Protein AF-X1VTM5-F1 (afdb_monomer_lite)

pLDDT: mean 83.24, std 14.05, range [36.09, 96.69]

Secondary structure (DSSP, 8-state):
--------HHHHHHHHHHHHHHHHHHHHHHHT--HHHHHHHHHHHHHHHHHHHTSS-HHHHHHHHHHTS----

Radius of gyration: 16.11 Å; chains: 1; bounding box: 42×19×51 Å

InterPro domains:
  IPR025867 MnmE, helical domain [PF12631] (3-70)
  IPR027368 tRNA modification GTPase MnmE domain 2 [G3DSA:1.20.120.430] (1-73)

Sequence (73 aa):
KGNEIILHLRQKLLLEDIQAALLEALRALKEGFPEEIIVEEIRKIKPLIGQMTGEIGADEILDNIFSRFCIGK

Foldseek 3Di:
DPDDPPDDPLLVVLVVLLVVLVVVLVVCVVVVHDPVVSVVSVVSNVVSVCVNVVVCPPVNVVCVVCVPDPPPD

Structure (mmCIF, N/CA/C/O backbone):
data_AF-X1VTM5-F1
#
_entry.id   AF-X1VTM5-F1
#
loop_
_atom_site.group_PDB
_atom_site.id
_atom_site.type_symbol
_atom_site.label_atom_id
_atom_site.label_alt_id
_atom_site.label_comp_id
_atom_site.label_asym_id
_atom_site.label_entity_id
_atom_site.label_seq_id
_atom_site.pdbx_PDB_ins_code
_atom_site.Cartn_x
_atom_site.Cartn_y
_atom_site.Cartn_z
_atom_site.occupancy
_atom_site.B_iso_or_equiv
_atom_site.auth_seq_id
_atom_site.auth_comp_id
_atom_site.auth_asym_id
_atom_site.auth_atom_id
_atom_site.pdbx_PDB_model_num
ATOM 1 N N . LYS A 1 1 ? 26.942 -11.395 2.331 1.00 36.09 1 LYS A N 1
ATOM 2 C CA . LYS A 1 1 ? 26.435 -10.858 1.047 1.00 36.09 1 LYS A CA 1
ATOM 3 C C . LYS A 1 1 ? 25.321 -9.876 1.385 1.00 36.09 1 LYS A C 1
ATOM 5 O O . LYS A 1 1 ? 24.222 -10.322 1.668 1.00 36.09 1 LYS A O 1
ATOM 10 N N . GLY A 1 2 ? 25.648 -8.592 1.533 1.00 42.31 2 GLY A N 1
ATOM 11 C CA . GLY A 1 2 ? 24.651 -7.548 1.779 1.00 42.31 2 GLY A CA 1
ATOM 12 C C . GLY A 1 2 ? 24.003 -7.186 0.451 1.00 42.31 2 GLY A C 1
ATOM 13 O O . GLY A 1 2 ? 24.727 -6.928 -0.505 1.00 42.31 2 GLY A O 1
ATOM 14 N N . ASN A 1 3 ? 22.677 -7.278 0.389 1.00 42.41 3 ASN A N 1
ATOM 15 C CA . ASN A 1 3 ? 21.878 -7.005 -0.800 1.00 42.41 3 ASN A CA 1
ATOM 16 C C . ASN A 1 3 ? 22.210 -5.625 -1.373 1.00 42.41 3 ASN A C 1
ATOM 18 O O . ASN A 1 3 ? 22.034 -4.611 -0.698 1.00 42.41 3 ASN A O 1
ATOM 22 N N . GLU A 1 4 ? 22.642 -5.595 -2.630 1.00 48.38 4 GLU A N 1
ATOM 23 C CA . GLU A 1 4 ? 22.643 -4.377 -3.426 1.00 48.38 4 GLU A CA 1
ATOM 24 C C . GLU A 1 4 ? 21.186 -3.998 -3.687 1.00 48.38 4 GLU A C 1
ATOM 26 O O . GLU A 1 4 ? 20.488 -4.609 -4.495 1.00 48.38 4 GLU A O 1
ATOM 31 N N . ILE A 1 5 ? 20.702 -3.005 -2.949 1.00 61.50 5 ILE A N 1
ATOM 32 C CA . ILE A 1 5 ? 19.438 -2.349 -3.253 1.00 61.50 5 ILE A CA 1
ATOM 33 C C . ILE A 1 5 ? 19.713 -1.430 -4.450 1.00 61.50 5 ILE A C 1
ATOM 35 O O . ILE A 1 5 ? 20.043 -0.256 -4.291 1.00 61.50 5 ILE A O 1
ATOM 39 N N . ILE A 1 6 ? 19.632 -1.975 -5.665 1.00 56.53 6 ILE A N 1
ATOM 40 C CA . ILE A 1 6 ? 19.573 -1.162 -6.882 1.00 56.53 6 ILE A CA 1
ATOM 41 C C . ILE A 1 6 ? 18.121 -0.705 -7.018 1.00 56.53 6 ILE A C 1
ATOM 43 O O . ILE A 1 6 ? 17.294 -1.419 -7.574 1.00 56.53 6 ILE A O 1
ATOM 47 N N . LEU A 1 7 ? 17.794 0.462 -6.454 1.00 62.06 7 LEU A N 1
ATOM 48 C CA . LEU A 1 7 ? 16.486 1.089 -6.649 1.00 62.06 7 LEU A CA 1
ATOM 49 C C . LEU A 1 7 ? 16.514 1.918 -7.929 1.00 62.06 7 LEU A C 1
ATOM 51 O O . LEU A 1 7 ? 17.034 3.034 -7.960 1.00 62.06 7 LEU A O 1
ATOM 55 N N . HIS A 1 8 ? 15.921 1.384 -8.992 1.00 81.62 8 HIS A N 1
ATOM 56 C CA . HIS A 1 8 ? 15.566 2.202 -10.148 1.00 81.62 8 HIS A CA 1
ATOM 57 C C . HIS A 1 8 ? 14.490 3.222 -9.748 1.00 81.62 8 HIS A C 1
ATOM 59 O O . HIS A 1 8 ? 13.667 2.953 -8.871 1.00 81.62 8 HIS A O 1
ATOM 65 N N . LEU A 1 9 ? 14.437 4.372 -10.434 1.00 85.19 9 LEU A N 1
ATOM 66 C CA . LEU A 1 9 ? 13.437 5.420 -10.179 1.00 85.19 9 LEU A CA 1
ATOM 67 C C . LEU A 1 9 ? 12.005 4.859 -10.114 1.00 85.19 9 LEU A C 1
ATOM 69 O O . LEU A 1 9 ? 11.249 5.227 -9.224 1.00 85.19 9 LEU A O 1
ATOM 73 N N . ARG A 1 10 ? 11.665 3.897 -10.986 1.00 83.94 10 ARG A N 1
ATOM 74 C CA . ARG A 1 10 ? 10.368 3.198 -10.971 1.00 83.94 10 ARG A CA 1
ATOM 75 C C . ARG A 1 10 ? 10.065 2.530 -9.627 1.00 83.94 10 ARG A C 1
ATOM 77 O O . ARG A 1 10 ? 8.968 2.678 -9.111 1.00 83.94 10 ARG A O 1
ATOM 84 N N . GLN A 1 11 ? 11.023 1.798 -9.060 1.00 84.88 11 GLN A N 1
ATOM 85 C CA . GLN A 1 11 ? 10.831 1.102 -7.782 1.00 84.88 11 GLN A CA 1
ATOM 86 C C . GLN A 1 11 ? 10.719 2.089 -6.623 1.00 84.88 11 GLN A C 1
ATOM 88 O O . GLN A 1 11 ? 9.921 1.871 -5.718 1.00 84.88 11 GLN A O 1
ATOM 93 N N . LYS A 1 12 ? 11.482 3.189 -6.668 1.00 88.81 12 LYS A N 1
ATOM 94 C CA . LYS A 1 12 ? 11.354 4.270 -5.688 1.00 88.81 12 LYS A CA 1
ATOM 95 C C . LYS A 1 12 ? 9.935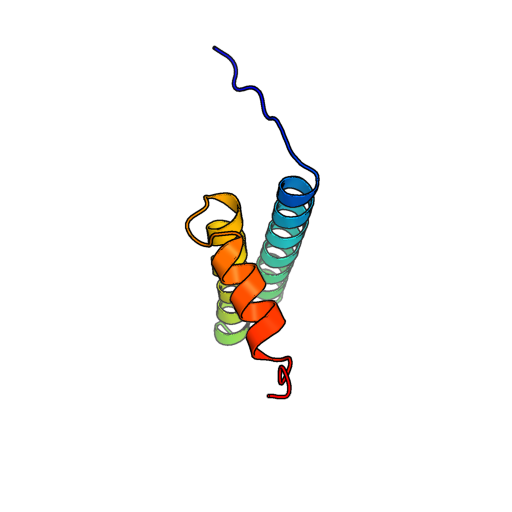 4.852 -5.694 1.00 88.81 12 LYS A C 1
ATOM 97 O O . LYS A 1 12 ? 9.328 4.926 -4.635 1.00 88.81 12 LYS A O 1
ATOM 102 N N . LEU A 1 13 ? 9.415 5.209 -6.870 1.00 90.56 13 LEU A N 1
ATOM 103 C CA . LEU A 1 13 ? 8.066 5.769 -7.007 1.00 90.56 13 LEU A CA 1
ATOM 104 C C . LEU A 1 13 ? 6.992 4.788 -6.509 1.00 90.56 13 LEU A C 1
ATOM 106 O O . LEU A 1 13 ? 6.138 5.170 -5.721 1.00 90.56 13 LEU A O 1
ATOM 110 N N . LEU A 1 14 ? 7.098 3.502 -6.868 1.00 90.25 14 LEU A N 1
ATOM 111 C CA . LEU A 1 14 ? 6.185 2.468 -6.363 1.00 90.25 14 LEU A CA 1
ATOM 112 C C . LEU A 1 14 ? 6.198 2.369 -4.830 1.00 90.25 14 LEU A C 1
ATOM 114 O O . LEU A 1 14 ? 5.148 2.212 -4.216 1.00 90.25 14 LEU A O 1
ATOM 118 N N . LEU A 1 15 ? 7.373 2.460 -4.202 1.00 90.50 15 LEU A N 1
ATOM 119 C CA . LEU A 1 15 ? 7.490 2.439 -2.742 1.00 90.50 15 LEU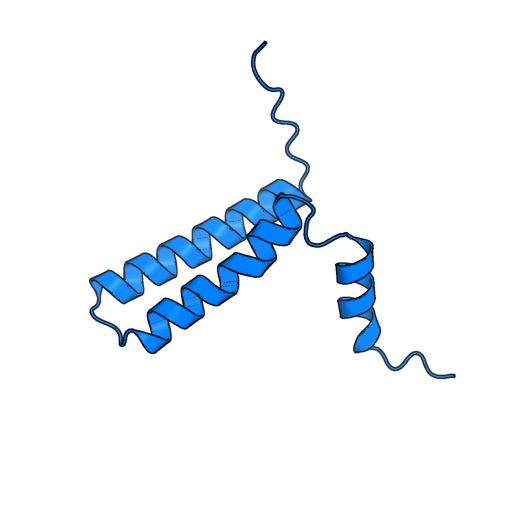 A CA 1
ATOM 120 C C . LEU A 1 15 ? 6.889 3.689 -2.087 1.00 90.50 15 LEU A C 1
ATOM 122 O O . LEU A 1 15 ? 6.266 3.563 -1.033 1.00 90.50 15 LEU A O 1
ATOM 126 N N . GLU A 1 16 ? 7.059 4.86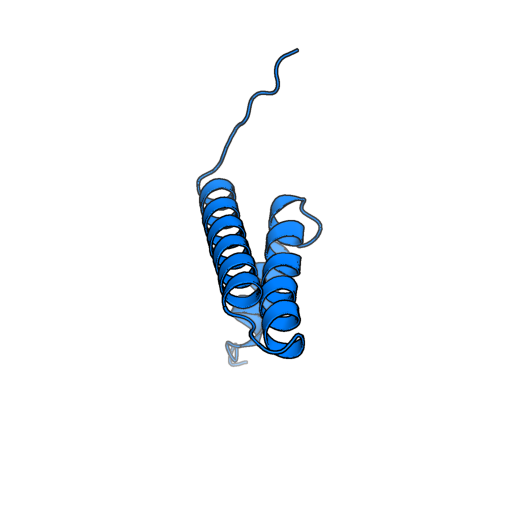6 -2.692 1.00 92.88 16 GLU A N 1
ATOM 127 C CA . GLU A 1 16 ? 6.430 6.113 -2.234 1.00 92.88 16 GLU A CA 1
ATOM 128 C C . GLU A 1 16 ? 4.895 6.005 -2.299 1.00 92.88 16 GLU A C 1
ATOM 130 O O . GLU A 1 16 ? 4.220 6.312 -1.314 1.00 92.88 16 GLU A O 1
ATOM 135 N N . ASP A 1 17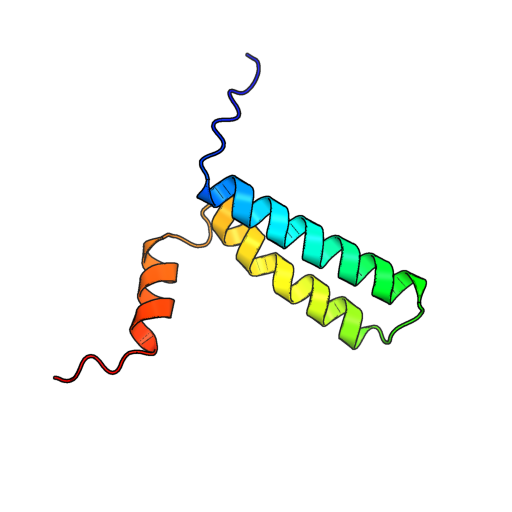 ? 4.349 5.459 -3.389 1.00 92.88 17 ASP A N 1
ATOM 136 C CA . ASP A 1 17 ? 2.907 5.240 -3.554 1.00 92.88 17 ASP A CA 1
ATOM 137 C C . ASP A 1 17 ? 2.355 4.212 -2.547 1.00 92.88 17 ASP A C 1
ATOM 139 O O . ASP A 1 17 ? 1.316 4.439 -1.919 1.00 92.88 17 ASP A O 1
ATOM 143 N N . ILE A 1 18 ? 3.067 3.096 -2.334 1.00 92.50 18 ILE A N 1
ATOM 144 C CA . ILE A 1 18 ? 2.698 2.082 -1.330 1.00 92.50 18 ILE A CA 1
ATOM 145 C C . ILE A 1 18 ? 2.686 2.699 0.070 1.00 92.50 18 ILE A C 1
ATOM 147 O O . ILE A 1 18 ? 1.750 2.477 0.841 1.00 92.50 18 ILE A O 1
ATOM 151 N N . GLN A 1 19 ? 3.719 3.474 0.410 1.00 93.81 19 GLN A N 1
ATOM 152 C CA . GLN A 1 19 ? 3.814 4.135 1.705 1.00 93.81 19 GLN A CA 1
ATOM 153 C C . GLN A 1 19 ? 2.655 5.115 1.915 1.00 93.81 19 GLN A C 1
ATOM 155 O O . GLN A 1 19 ? 2.044 5.100 2.984 1.00 93.81 19 GLN A O 1
ATOM 160 N N . ALA A 1 20 ? 2.337 5.938 0.915 1.00 93.69 20 ALA A N 1
ATOM 161 C CA . ALA A 1 20 ? 1.246 6.902 0.997 1.00 93.69 20 ALA A CA 1
ATOM 162 C C . ALA A 1 20 ? -0.107 6.213 1.244 1.00 93.69 20 ALA A C 1
ATOM 164 O O . ALA A 1 20 ? -0.830 6.594 2.165 1.00 93.69 20 ALA A O 1
ATOM 165 N N . ALA A 1 21 ? -0.416 5.151 0.494 1.00 91.88 21 ALA A N 1
ATOM 166 C CA . ALA A 1 21 ? -1.658 4.398 0.666 1.00 91.88 21 ALA A CA 1
ATOM 167 C C . ALA A 1 21 ? -1.744 3.696 2.037 1.00 91.88 21 ALA A C 1
ATOM 169 O O . ALA A 1 21 ? -2.803 3.677 2.664 1.00 91.88 21 ALA A O 1
ATOM 170 N N . LEU A 1 22 ? -0.626 3.169 2.554 1.00 93.81 22 LEU A N 1
ATOM 171 C CA . LEU A 1 22 ? -0.576 2.582 3.900 1.00 93.81 22 LEU A CA 1
ATOM 172 C C . LEU A 1 22 ? -0.814 3.621 5.000 1.00 93.81 22 LEU A C 1
ATOM 174 O O . LEU A 1 22 ? -1.504 3.333 5.980 1.00 93.81 22 LEU A O 1
ATOM 178 N N . LEU A 1 23 ? -0.243 4.819 4.857 1.00 95.06 23 LEU A N 1
ATOM 179 C CA . LEU A 1 23 ? -0.460 5.912 5.804 1.00 95.06 23 LEU A CA 1
ATOM 180 C C . LEU A 1 23 ? -1.920 6.365 5.805 1.00 95.06 23 LEU A C 1
ATOM 182 O O . LEU A 1 23 ? -2.469 6.607 6.879 1.00 95.06 23 LEU A O 1
ATOM 186 N N . GLU A 1 24 ? -2.554 6.417 4.636 1.00 93.94 24 GLU A N 1
ATOM 187 C CA . GLU A 1 24 ? -3.966 6.769 4.518 1.00 93.94 24 GLU A CA 1
ATOM 188 C C . GLU A 1 24 ? -4.876 5.699 5.134 1.00 93.94 24 GLU A C 1
ATOM 190 O O . GLU A 1 24 ? -5.751 6.025 5.935 1.00 93.94 24 GLU A O 1
ATOM 195 N N . ALA A 1 25 ? -4.609 4.414 4.879 1.00 93.31 25 ALA A N 1
ATOM 196 C CA . ALA A 1 25 ? -5.326 3.314 5.525 1.00 93.31 25 ALA A CA 1
ATOM 197 C C . ALA A 1 25 ? -5.184 3.357 7.059 1.00 93.31 25 ALA A C 1
ATOM 199 O O . ALA A 1 25 ? -6.158 3.179 7.793 1.00 93.31 25 ALA A O 1
ATOM 200 N N . LEU A 1 26 ? -3.976 3.642 7.560 1.00 95.19 26 LEU A N 1
ATOM 201 C CA . LEU A 1 26 ? -3.716 3.788 8.992 1.00 95.19 26 LEU A CA 1
ATOM 202 C C . LEU A 1 26 ? -4.437 5.005 9.587 1.00 95.19 26 LEU A C 1
ATOM 204 O O . LEU A 1 26 ? -4.916 4.937 10.721 1.00 95.19 26 LEU A O 1
ATOM 208 N N . ARG A 1 27 ? -4.502 6.116 8.847 1.00 95.81 27 ARG A N 1
ATOM 209 C CA . ARG A 1 27 ? -5.240 7.322 9.235 1.00 95.81 27 ARG A CA 1
ATOM 210 C C . ARG A 1 27 ? -6.735 7.029 9.328 1.00 95.81 27 ARG A C 1
ATOM 212 O O . ARG A 1 27 ? -7.315 7.264 10.383 1.00 95.81 27 ARG A O 1
ATOM 219 N N . ALA A 1 28 ? -7.319 6.435 8.287 1.00 94.62 28 ALA A N 1
ATOM 220 C CA . ALA A 1 28 ? -8.725 6.041 8.242 1.00 94.62 28 ALA A CA 1
ATOM 221 C C . ALA A 1 28 ? -9.092 5.099 9.402 1.00 94.62 28 ALA A C 1
ATOM 223 O O . ALA A 1 28 ? -10.102 5.302 10.075 1.00 94.62 28 ALA A O 1
ATOM 224 N N . LEU A 1 29 ? -8.223 4.127 9.705 1.00 94.38 29 LEU A N 1
ATOM 225 C CA . LEU A 1 29 ? -8.393 3.233 10.850 1.00 94.38 29 LEU A CA 1
ATOM 226 C C . LEU A 1 29 ? -8.394 3.994 12.187 1.00 94.38 29 LEU A C 1
ATOM 228 O O . LEU A 1 29 ? -9.247 3.744 13.035 1.00 94.38 29 LEU A O 1
ATOM 232 N N . LYS A 1 30 ? -7.455 4.927 12.386 1.00 96.12 30 LYS A N 1
ATOM 233 C CA . LYS A 1 30 ? -7.353 5.725 13.622 1.00 96.12 30 LYS A CA 1
ATOM 234 C C . LYS A 1 30 ? -8.507 6.708 13.799 1.00 96.12 30 LYS A C 1
ATOM 236 O O . LYS A 1 30 ? -8.910 6.962 14.929 1.00 96.12 30 LYS A O 1
ATOM 241 N N . GLU A 1 31 ? -9.013 7.264 12.706 1.00 96.69 31 GLU A N 1
ATOM 242 C CA . GLU A 1 31 ? -10.138 8.203 12.710 1.00 96.69 31 GLU A CA 1
ATOM 243 C C . GLU A 1 31 ? -11.504 7.492 12.791 1.00 96.69 31 GLU A C 1
ATOM 245 O O . GLU A 1 31 ? -12.530 8.157 12.913 1.00 96.69 31 GLU A O 1
ATOM 250 N N . GLY A 1 32 ? -11.534 6.152 12.777 1.00 95.56 32 GLY A N 1
ATOM 251 C CA . GLY A 1 32 ? -12.761 5.367 12.941 1.00 95.56 32 GLY A CA 1
ATOM 252 C C . GLY A 1 32 ? -13.641 5.328 11.692 1.00 95.56 32 GLY A C 1
ATOM 253 O O . GLY A 1 32 ? -14.865 5.247 11.804 1.00 95.56 32 GLY A O 1
ATOM 254 N N . PHE A 1 33 ? -13.037 5.410 10.505 1.00 95.88 33 PHE A N 1
ATOM 255 C CA . PHE A 1 33 ? -13.766 5.299 9.245 1.00 95.88 33 PHE A CA 1
ATOM 256 C C . PHE A 1 33 ? -14.386 3.898 9.096 1.00 95.88 33 PHE A C 1
ATOM 258 O O . PHE A 1 33 ? -13.849 2.925 9.634 1.00 95.88 33 PHE A O 1
ATOM 265 N N . PRO A 1 34 ? -15.495 3.769 8.343 1.00 96.00 34 PRO A N 1
ATOM 266 C CA . PRO A 1 34 ? -16.059 2.476 7.979 1.00 96.00 34 PRO A CA 1
ATOM 267 C C . PRO A 1 34 ? -15.021 1.521 7.385 1.00 96.00 34 PRO A C 1
ATOM 269 O O . PRO A 1 34 ? -14.158 1.926 6.602 1.00 96.00 34 PRO A O 1
ATOM 272 N N . GLU A 1 35 ? -15.161 0.235 7.701 1.00 92.38 35 GLU A N 1
ATOM 273 C CA . GLU A 1 35 ? -14.263 -0.825 7.230 1.00 92.38 35 GLU A CA 1
ATOM 274 C C . GLU A 1 35 ? -14.170 -0.874 5.699 1.00 92.38 35 GLU A C 1
ATOM 276 O O . GLU A 1 35 ? -13.091 -1.095 5.156 1.00 92.38 35 GLU A O 1
ATOM 281 N N . GLU A 1 36 ? -15.263 -0.563 4.998 1.00 93.50 36 GLU A N 1
ATOM 282 C CA . GLU A 1 36 ? -15.296 -0.457 3.535 1.00 93.50 36 GLU A CA 1
ATOM 283 C C . GLU A 1 36 ? -14.244 0.524 2.997 1.00 93.50 36 GLU A C 1
ATOM 285 O O . GLU A 1 36 ? -13.562 0.217 2.024 1.00 93.50 36 GLU A O 1
ATOM 290 N N . ILE A 1 37 ? -14.045 1.668 3.662 1.00 90.69 37 ILE A N 1
ATOM 291 C CA . ILE A 1 37 ? -13.065 2.676 3.236 1.00 90.69 37 ILE A CA 1
ATOM 292 C C . ILE A 1 37 ? -11.641 2.159 3.455 1.00 90.69 37 ILE A C 1
ATOM 294 O O . ILE A 1 37 ? -10.790 2.286 2.578 1.00 90.69 37 ILE A O 1
ATOM 298 N N . ILE A 1 38 ? -11.386 1.515 4.595 1.00 92.25 38 ILE A N 1
ATOM 299 C CA . ILE A 1 38 ? -10.073 0.940 4.917 1.00 92.25 38 ILE A CA 1
ATOM 300 C C . ILE A 1 38 ? -9.722 -0.174 3.920 1.00 92.25 38 ILE A C 1
ATOM 302 O O . ILE A 1 38 ? -8.595 -0.243 3.426 1.00 92.25 38 ILE A O 1
ATOM 306 N N . VAL A 1 39 ? -10.693 -1.028 3.587 1.00 92.31 39 VAL A N 1
ATOM 307 C CA . VAL A 1 39 ? -10.537 -2.096 2.593 1.00 92.31 39 VAL A CA 1
ATOM 308 C C . VAL A 1 39 ? -10.223 -1.522 1.213 1.00 92.31 39 VAL A C 1
ATOM 310 O O . VAL A 1 39 ? -9.354 -2.064 0.529 1.00 92.31 39 VAL A O 1
ATOM 313 N N . GLU A 1 40 ? -10.870 -0.431 0.802 1.00 90.50 40 GLU A N 1
ATOM 314 C CA . GLU A 1 40 ? -10.557 0.229 -0.469 1.00 90.50 40 GLU A CA 1
ATOM 315 C C . GLU A 1 40 ? -9.134 0.805 -0.495 1.00 90.50 40 GLU A C 1
ATOM 317 O O . GLU A 1 40 ? -8.424 0.605 -1.482 1.00 90.50 40 GLU A O 1
ATOM 322 N N . GLU A 1 41 ? -8.653 1.425 0.587 1.00 88.25 41 GLU A N 1
ATOM 323 C CA . GLU A 1 41 ? -7.254 1.880 0.655 1.00 88.25 41 GLU A CA 1
ATOM 324 C C . GLU A 1 41 ? -6.262 0.710 0.556 1.00 88.25 41 GLU A C 1
ATOM 326 O O . GLU A 1 41 ? -5.266 0.785 -0.166 1.00 88.25 41 GLU A O 1
ATOM 331 N N . ILE A 1 42 ? -6.567 -0.426 1.192 1.00 90.19 42 ILE A N 1
ATOM 332 C CA . ILE A 1 42 ? -5.741 -1.637 1.091 1.00 90.19 42 ILE A CA 1
ATOM 333 C C . ILE A 1 42 ? -5.775 -2.226 -0.327 1.00 90.19 42 ILE A C 1
ATOM 335 O O . ILE A 1 42 ? -4.744 -2.673 -0.844 1.00 90.19 42 ILE A O 1
ATOM 339 N N . ARG A 1 43 ? -6.930 -2.204 -1.003 1.00 91.69 43 ARG A N 1
ATOM 340 C CA . ARG A 1 43 ? -7.064 -2.690 -2.388 1.00 91.69 43 ARG A CA 1
ATOM 341 C C . ARG A 1 43 ? -6.180 -1.915 -3.362 1.00 91.69 43 ARG A C 1
ATOM 343 O O . ARG A 1 43 ? -5.650 -2.534 -4.285 1.00 91.69 43 ARG A O 1
ATOM 350 N N . LYS A 1 44 ? -5.957 -0.615 -3.138 1.00 89.31 44 LYS A N 1
ATOM 351 C CA . LYS A 1 44 ? -5.048 0.210 -3.958 1.00 89.31 44 LYS A CA 1
ATOM 352 C C . LYS A 1 44 ? -3.586 -0.235 -3.867 1.00 89.31 44 LYS A C 1
ATOM 354 O O . LYS A 1 44 ? -2.844 -0.077 -4.831 1.00 89.31 44 LYS A O 1
ATOM 359 N N . ILE A 1 45 ? -3.173 -0.836 -2.749 1.00 92.62 45 ILE A N 1
ATOM 360 C CA . ILE A 1 45 ? -1.785 -1.269 -2.518 1.00 92.62 45 ILE A CA 1
ATOM 361 C C . ILE A 1 45 ? -1.450 -2.550 -3.292 1.00 92.62 45 ILE A C 1
ATOM 363 O O . ILE A 1 45 ? -0.334 -2.704 -3.791 1.00 92.62 45 ILE A O 1
ATOM 367 N N . LYS A 1 46 ? -2.412 -3.473 -3.425 1.00 90.19 46 LYS A N 1
ATOM 368 C CA . LYS A 1 46 ? -2.218 -4.780 -4.077 1.00 90.19 46 LYS A CA 1
ATOM 369 C C . LYS A 1 46 ? -1.538 -4.697 -5.459 1.00 90.19 46 LYS A C 1
ATOM 371 O O . LYS A 1 46 ? -0.534 -5.387 -5.645 1.00 90.19 46 LYS A O 1
ATOM 376 N N . PRO A 1 47 ? -2.014 -3.885 -6.425 1.00 90.69 47 PRO A N 1
ATOM 377 C CA . PRO A 1 47 ? -1.359 -3.789 -7.728 1.00 90.69 47 PRO A CA 1
ATOM 378 C C . PRO A 1 47 ? 0.038 -3.156 -7.656 1.00 90.69 47 PRO A C 1
ATOM 380 O O . PRO A 1 47 ? 0.899 -3.506 -8.455 1.00 90.69 47 PRO A O 1
ATOM 383 N N . LEU A 1 48 ? 0.307 -2.260 -6.702 1.00 90.69 48 LEU A N 1
ATOM 384 C CA . LEU A 1 48 ? 1.636 -1.656 -6.542 1.00 90.69 48 LEU A CA 1
ATOM 385 C C . LEU A 1 48 ? 2.669 -2.695 -6.088 1.00 90.69 48 LEU A C 1
ATOM 387 O O . LEU A 1 48 ? 3.787 -2.728 -6.601 1.00 90.69 48 LEU A O 1
ATOM 391 N N . ILE A 1 49 ? 2.273 -3.589 -5.176 1.00 88.81 49 ILE A N 1
ATOM 392 C CA . ILE A 1 49 ? 3.112 -4.715 -4.749 1.00 88.81 49 ILE A CA 1
ATOM 393 C C . ILE A 1 49 ? 3.383 -5.645 -5.932 1.00 88.81 49 ILE A C 1
ATOM 395 O O . ILE A 1 49 ? 4.542 -5.974 -6.166 1.00 88.81 49 ILE A O 1
ATOM 399 N N . GLY A 1 50 ? 2.357 -5.996 -6.715 1.00 89.12 50 GLY A N 1
ATOM 400 C CA . GLY A 1 50 ? 2.533 -6.840 -7.900 1.00 89.12 50 GLY A CA 1
ATOM 401 C C . GLY A 1 50 ? 3.516 -6.243 -8.916 1.00 89.12 50 GLY A C 1
ATOM 402 O O . GLY A 1 50 ? 4.369 -6.948 -9.450 1.00 89.12 50 GLY A O 1
ATOM 403 N N . GLN A 1 51 ? 3.481 -4.924 -9.128 1.00 88.62 51 GLN A N 1
ATOM 404 C CA . GLN A 1 51 ? 4.436 -4.229 -10.006 1.00 88.62 51 GLN A CA 1
ATOM 405 C C . GLN A 1 51 ? 5.870 -4.199 -9.457 1.00 88.62 51 GLN A C 1
ATOM 407 O O . GLN A 1 51 ? 6.835 -4.133 -10.231 1.00 88.62 51 GLN A O 1
ATOM 412 N N . MET A 1 52 ? 6.013 -4.199 -8.129 1.00 85.81 52 MET A N 1
ATOM 413 C CA . MET A 1 52 ? 7.299 -4.192 -7.436 1.00 85.81 52 MET A CA 1
ATOM 414 C C . MET A 1 52 ? 7.941 -5.585 -7.407 1.00 85.81 52 MET A C 1
ATOM 416 O O . MET A 1 52 ? 9.151 -5.690 -7.601 1.00 85.81 52 MET A O 1
ATOM 420 N N . THR A 1 53 ? 7.150 -6.641 -7.193 1.00 86.38 53 THR A N 1
ATOM 421 C CA . THR A 1 53 ? 7.610 -8.042 -7.191 1.00 86.38 53 THR A CA 1
ATOM 422 C C . THR A 1 53 ? 7.761 -8.622 -8.597 1.00 86.38 53 THR A C 1
ATOM 424 O O . THR A 1 53 ? 8.442 -9.631 -8.766 1.00 86.38 53 THR A O 1
ATOM 427 N N . GLY A 1 54 ? 7.170 -7.972 -9.604 1.00 82.62 54 GLY A N 1
ATOM 428 C CA . GLY A 1 54 ? 7.172 -8.429 -10.993 1.00 82.62 54 GLY A CA 1
ATOM 429 C C . GLY A 1 54 ? 6.035 -9.396 -11.330 1.00 82.62 54 GLY A C 1
ATOM 430 O O . GLY A 1 54 ? 6.011 -9.907 -12.443 1.00 82.62 54 GLY A O 1
ATOM 431 N N . GLU A 1 55 ? 5.093 -9.625 -10.406 1.00 84.31 55 GLU A N 1
ATOM 432 C CA . GLU A 1 55 ? 3.833 -10.328 -10.695 1.00 84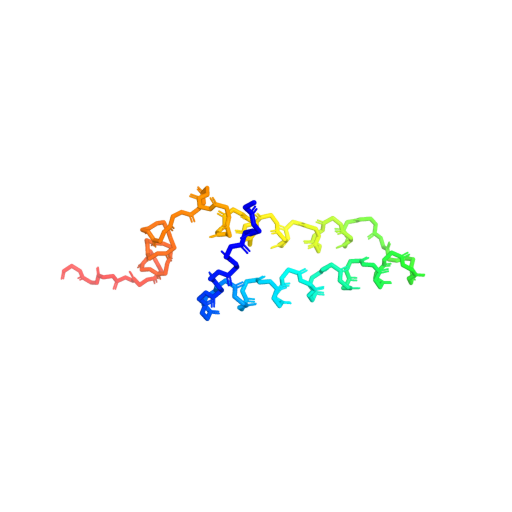.31 55 GLU A CA 1
ATOM 433 C C . GLU A 1 55 ? 2.986 -9.578 -11.729 1.00 84.31 55 GLU A C 1
ATOM 435 O O . GLU A 1 55 ? 2.294 -10.211 -12.516 1.00 84.31 55 GLU A O 1
ATOM 440 N N . ILE A 1 56 ? 3.066 -8.243 -11.739 1.00 82.69 56 ILE A N 1
ATOM 441 C CA . ILE A 1 56 ? 2.514 -7.389 -12.792 1.00 82.69 56 ILE A CA 1
ATOM 442 C C . ILE A 1 56 ? 3.691 -6.876 -13.620 1.00 82.69 56 ILE A C 1
ATOM 444 O O . ILE A 1 56 ? 4.503 -6.065 -13.155 1.00 82.69 56 ILE A O 1
ATOM 448 N N . GLY A 1 57 ? 3.796 -7.397 -14.839 1.00 80.00 57 GLY A N 1
ATOM 449 C CA . GLY A 1 57 ? 4.883 -7.102 -15.767 1.00 80.00 57 GLY A CA 1
ATOM 450 C C . GLY A 1 57 ? 4.748 -5.736 -16.444 1.00 80.00 57 GLY A C 1
ATOM 451 O O . GLY A 1 57 ? 3.678 -5.133 -16.476 1.00 80.00 57 GLY A O 1
ATOM 452 N N . ALA A 1 58 ? 5.844 -5.249 -17.035 1.00 75.25 58 ALA A N 1
ATOM 453 C CA . ALA A 1 58 ? 5.824 -4.010 -17.817 1.00 75.25 58 ALA A CA 1
ATOM 454 C C . ALA A 1 58 ? 4.876 -4.101 -19.026 1.00 75.25 58 ALA A C 1
ATOM 456 O O . ALA A 1 58 ? 4.189 -3.126 -19.315 1.00 75.25 58 ALA A O 1
ATOM 457 N N . ASP A 1 59 ? 4.795 -5.266 -19.673 1.00 78.62 59 ASP A N 1
ATOM 458 C CA . ASP A 1 59 ? 3.912 -5.498 -20.822 1.00 78.62 59 ASP A CA 1
ATOM 459 C C . ASP A 1 59 ? 2.433 -5.351 -20.438 1.00 78.62 59 ASP A C 1
ATOM 461 O O . ASP A 1 59 ? 1.697 -4.641 -21.110 1.00 78.62 59 ASP A O 1
ATOM 465 N N . GLU A 1 60 ? 2.012 -5.888 -19.288 1.00 82.25 60 GLU A N 1
ATOM 466 C CA . GLU A 1 60 ? 0.639 -5.715 -18.785 1.00 82.25 60 GLU A CA 1
ATOM 467 C C . GLU A 1 60 ? 0.316 -4.259 -18.426 1.00 82.25 60 GLU A C 1
ATOM 469 O O . GLU A 1 60 ? -0.818 -3.801 -18.592 1.00 82.25 60 GLU A O 1
ATOM 474 N N . ILE A 1 61 ? 1.294 -3.509 -17.910 1.00 78.62 61 ILE A N 1
ATOM 475 C CA . ILE A 1 61 ? 1.122 -2.078 -17.631 1.00 78.62 61 ILE A CA 1
ATOM 476 C C . ILE A 1 61 ? 0.939 -1.315 -18.947 1.00 78.62 61 ILE A C 1
ATOM 478 O O . ILE A 1 61 ? 0.044 -0.475 -19.046 1.00 78.62 61 ILE A O 1
ATOM 482 N N . LEU A 1 62 ? 1.766 -1.605 -19.954 1.00 81.38 62 LEU A N 1
ATOM 483 C CA . LEU A 1 62 ? 1.680 -0.982 -21.273 1.00 81.38 62 LEU A CA 1
ATOM 484 C C . LEU A 1 62 ? 0.359 -1.332 -21.961 1.00 81.38 62 LEU A C 1
ATOM 486 O O . LEU A 1 62 ? -0.327 -0.423 -22.425 1.00 81.38 62 LEU A O 1
ATOM 490 N N . ASP A 1 63 ? -0.049 -2.598 -21.941 1.00 82.69 63 ASP A N 1
ATOM 491 C CA . ASP A 1 63 ? -1.342 -3.042 -22.459 1.00 82.69 63 ASP A CA 1
ATOM 492 C C . ASP A 1 63 ? -2.494 -2.318 -21.759 1.00 82.69 63 ASP A C 1
ATOM 494 O O . ASP A 1 63 ? -3.407 -1.832 -22.421 1.00 82.69 63 ASP A O 1
ATOM 498 N N . ASN A 1 64 ? -2.439 -2.140 -20.435 1.00 79.44 64 ASN A N 1
ATOM 499 C CA . ASN A 1 64 ? -3.444 -1.357 -19.714 1.00 79.44 64 ASN A CA 1
ATOM 500 C C . ASN A 1 64 ? -3.464 0.117 -20.143 1.00 79.44 64 ASN A C 1
ATOM 502 O O . ASN A 1 64 ? -4.547 0.665 -20.364 1.00 79.44 64 ASN A O 1
ATOM 506 N N . ILE A 1 65 ? -2.300 0.757 -20.290 1.00 80.94 65 ILE A N 1
ATOM 507 C CA . ILE A 1 65 ? -2.198 2.145 -20.762 1.00 80.94 65 ILE A CA 1
ATOM 508 C C . ILE A 1 65 ? -2.816 2.260 -22.156 1.00 80.94 65 ILE A C 1
ATOM 510 O O . ILE A 1 65 ? -3.668 3.122 -22.364 1.00 80.94 65 ILE A O 1
ATOM 514 N N . PHE A 1 66 ? -2.443 1.374 -23.081 1.00 81.88 66 PHE A N 1
ATOM 515 C CA . PHE A 1 66 ? -2.853 1.433 -24.482 1.00 81.88 66 PHE A CA 1
ATOM 516 C C . PHE A 1 66 ? -4.254 0.879 -24.754 1.00 81.88 66 PHE A C 1
ATOM 518 O O . PHE A 1 66 ? -4.880 1.320 -25.709 1.00 81.88 66 PHE A O 1
ATOM 525 N N . SER A 1 67 ? -4.810 0.029 -23.885 1.00 80.25 67 SER A N 1
ATOM 526 C CA . SER A 1 67 ? -6.180 -0.505 -24.011 1.00 80.25 67 SER A CA 1
ATOM 527 C C . SER A 1 67 ? -7.261 0.580 -24.038 1.00 80.25 67 SER A C 1
ATOM 529 O O . SER A 1 67 ? -8.345 0.382 -24.585 1.00 80.25 67 SER A O 1
ATOM 531 N N . ARG A 1 68 ? -6.970 1.745 -23.446 1.00 69.25 68 ARG A N 1
ATOM 532 C CA . ARG A 1 68 ? -7.863 2.911 -23.409 1.00 69.25 68 ARG A CA 1
ATOM 533 C C . ARG A 1 68 ? -7.669 3.856 -24.585 1.00 69.25 68 ARG A C 1
ATOM 535 O O . ARG A 1 68 ? -8.532 4.697 -24.838 1.00 69.25 68 ARG A O 1
ATOM 542 N N . PHE A 1 69 ? -6.565 3.724 -25.309 1.00 77.94 69 PHE A N 1
ATOM 543 C CA . PHE A 1 69 ? -6.408 4.394 -26.582 1.00 77.94 69 PHE A CA 1
ATOM 544 C C . PHE A 1 69 ? -7.135 3.527 -27.601 1.00 77.94 69 PHE A C 1
ATOM 546 O O . PHE A 1 69 ? -6.748 2.391 -27.860 1.00 77.94 69 PHE A O 1
ATOM 553 N N . CYS A 1 70 ? -8.206 4.058 -28.193 1.00 66.56 70 CYS A N 1
ATOM 554 C CA . CYS A 1 70 ? -8.644 3.538 -29.477 1.00 66.56 70 CYS A CA 1
ATOM 555 C C . CYS A 1 70 ? -7.465 3.761 -30.423 1.00 66.56 70 CYS A C 1
ATOM 557 O O . CYS A 1 70 ? -7.302 4.857 -30.960 1.00 66.56 70 CYS A O 1
ATOM 559 N N . ILE A 1 71 ? -6.610 2.749 -30.577 1.00 60.78 71 ILE A N 1
ATOM 560 C CA . ILE A 1 71 ? -5.742 2.644 -31.736 1.00 60.78 71 ILE A CA 1
ATOM 561 C C . ILE A 1 71 ? -6.746 2.516 -32.871 1.00 60.78 71 ILE A C 1
ATOM 563 O O . ILE A 1 71 ? -7.344 1.460 -33.086 1.00 60.78 71 ILE A O 1
ATOM 567 N N . GLY A 1 72 ? -7.075 3.663 -33.468 1.00 63.75 72 GLY A N 1
ATOM 568 C CA . GLY A 1 72 ? -7.844 3.700 -34.693 1.00 63.75 72 GLY A CA 1
ATOM 569 C C . GLY A 1 72 ? -7.209 2.691 -35.637 1.00 63.75 72 GLY A C 1
ATOM 570 O O . GLY A 1 72 ? -5.982 2.627 -35.703 1.00 63.75 72 GLY A O 1
ATOM 571 N N . LYS A 1 73 ? -8.061 1.864 -36.246 1.00 53.97 73 LYS A N 1
ATOM 572 C CA . LYS A 1 73 ? -7.688 0.890 -37.274 1.00 53.97 73 LYS A CA 1
ATOM 573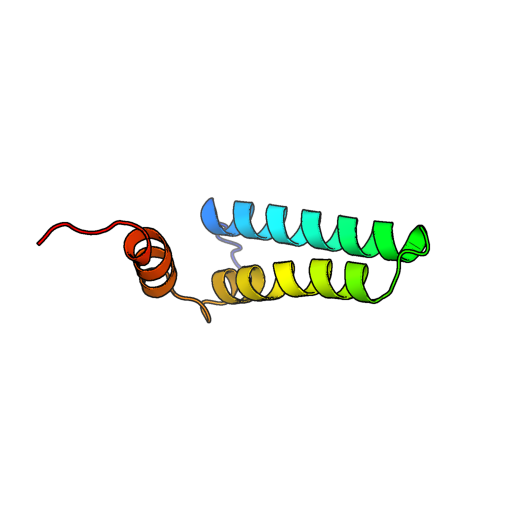 C C . LYS A 1 73 ? -6.506 1.334 -38.129 1.00 53.97 73 LYS A C 1
ATOM 575 O O . LYS A 1 73 ? -6.553 2.491 -38.604 1.00 53.97 73 LYS A O 1
#

Organism: NCBI:txid412755